Protein AF-A0A7J4NMM5-F1 (afdb_monomer_lite)

Secondary structure (DSSP, 8-state):
---TT--PPP---S-BTTB---GGG-SPP----STT-----------GGGS---TT--S--GGG-----

pLDDT: mean 79.5, std 10.96, range [37.38, 91.69]

Radius of gyration: 20.86 Å; chains: 1; bounding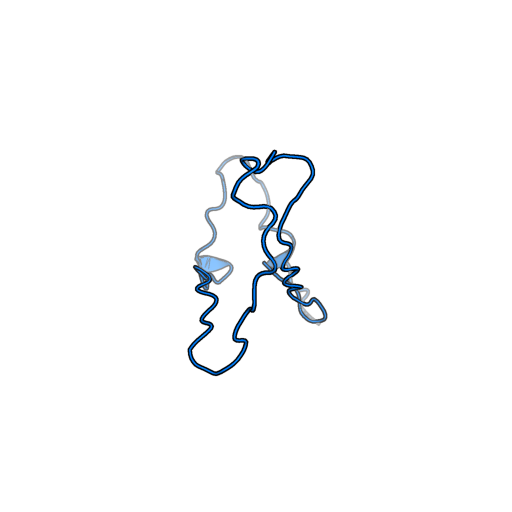 box: 43×29×46 Å

Structure (mmCIF, N/CA/C/O backbone):
data_AF-A0A7J4NMM5-F1
#
_entry.id   AF-A0A7J4NMM5-F1
#
loop_
_atom_site.group_PDB
_atom_site.id
_atom_site.type_symbol
_atom_site.label_atom_id
_atom_site.label_alt_id
_atom_site.label_comp_id
_atom_site.label_asym_id
_atom_site.label_entity_id
_atom_site.label_seq_id
_atom_site.pdbx_PDB_ins_code
_atom_site.Cartn_x
_atom_site.Cartn_y
_atom_site.Cartn_z
_atom_site.occupancy
_atom_site.B_iso_or_equiv
_atom_site.auth_seq_id
_atom_site.auth_comp_id
_atom_site.auth_asym_id
_atom_site.auth_atom_id
_atom_site.pdbx_PDB_model_num
ATOM 1 N N . MET A 1 1 ? 6.974 5.253 -7.809 1.00 72.44 1 MET A N 1
ATOM 2 C CA . MET A 1 1 ? 6.936 3.772 -7.826 1.00 72.44 1 MET A CA 1
ATOM 3 C C . MET A 1 1 ? 7.296 3.258 -6.448 1.00 72.44 1 MET A C 1
ATOM 5 O O . MET A 1 1 ? 8.050 3.944 -5.775 1.00 72.44 1 MET A O 1
ATOM 9 N N . ILE A 1 2 ? 6.755 2.108 -6.046 1.00 78.44 2 ILE A N 1
ATOM 10 C CA . ILE A 1 2 ? 7.194 1.375 -4.851 1.00 78.44 2 ILE A CA 1
ATOM 11 C C . ILE A 1 2 ? 8.157 0.285 -5.356 1.00 78.44 2 ILE A C 1
ATOM 13 O O . ILE A 1 2 ? 7.699 -0.584 -6.102 1.00 78.44 2 ILE A O 1
ATOM 17 N N . PRO A 1 3 ? 9.470 0.387 -5.086 1.00 79.50 3 PRO A N 1
ATOM 18 C CA . PRO A 1 3 ? 10.474 -0.590 -5.505 1.00 79.50 3 PRO A CA 1
ATOM 19 C C . PRO A 1 3 ? 10.233 -2.002 -4.964 1.00 79.50 3 PRO A C 1
ATOM 21 O O . PRO A 1 3 ? 9.517 -2.211 -3.984 1.00 79.50 3 PRO A O 1
ATOM 24 N N . ALA A 1 4 ? 10.888 -2.985 -5.583 1.00 80.50 4 ALA A N 1
ATOM 25 C CA . ALA A 1 4 ? 10.954 -4.327 -5.022 1.00 80.50 4 ALA A CA 1
ATOM 26 C C . ALA A 1 4 ? 11.674 -4.295 -3.662 1.00 80.50 4 ALA A C 1
ATOM 28 O O . ALA A 1 4 ? 12.729 -3.680 -3.531 1.00 80.50 4 ALA A O 1
ATOM 29 N N . GLY A 1 5 ? 11.106 -4.977 -2.668 1.00 87.44 5 GLY A N 1
ATOM 30 C CA . GLY A 1 5 ? 11.624 -4.987 -1.295 1.00 87.44 5 GLY A CA 1
ATOM 31 C C . GLY A 1 5 ? 10.972 -3.962 -0.364 1.00 87.44 5 GLY A C 1
ATOM 32 O O . GLY A 1 5 ? 11.112 -4.099 0.850 1.00 87.44 5 GLY A O 1
ATOM 33 N N . ASP A 1 6 ? 10.199 -3.016 -0.900 1.00 87.81 6 ASP A N 1
ATOM 34 C CA . ASP A 1 6 ? 9.441 -2.054 -0.101 1.00 87.81 6 ASP A CA 1
ATOM 35 C C . ASP A 1 6 ? 8.043 -2.582 0.259 1.00 87.81 6 ASP A C 1
ATOM 37 O O . ASP A 1 6 ? 7.490 -3.477 -0.389 1.00 87.81 6 ASP A O 1
ATOM 41 N N . ALA A 1 7 ? 7.450 -2.004 1.307 1.00 88.75 7 ALA A N 1
ATOM 42 C CA . ALA A 1 7 ? 6.136 -2.382 1.816 1.00 88.75 7 ALA A CA 1
ATOM 43 C C . ALA A 1 7 ? 5.254 -1.159 2.095 1.00 88.75 7 ALA A C 1
ATOM 45 O O . ALA A 1 7 ? 5.736 -0.068 2.395 1.00 88.75 7 ALA A O 1
ATOM 46 N N . ILE A 1 8 ? 3.937 -1.367 2.041 1.00 88.75 8 ILE A N 1
ATOM 47 C CA . ILE A 1 8 ? 2.940 -0.372 2.446 1.00 88.75 8 ILE A CA 1
ATOM 48 C C . ILE A 1 8 ? 2.532 -0.670 3.888 1.00 88.75 8 ILE A C 1
ATOM 50 O O . ILE A 1 8 ? 2.017 -1.750 4.177 1.00 88.75 8 ILE A O 1
ATOM 54 N N . GLN A 1 9 ? 2.733 0.295 4.786 1.00 91.56 9 GLN A N 1
ATOM 55 C CA . GLN A 1 9 ? 2.271 0.215 6.169 1.00 91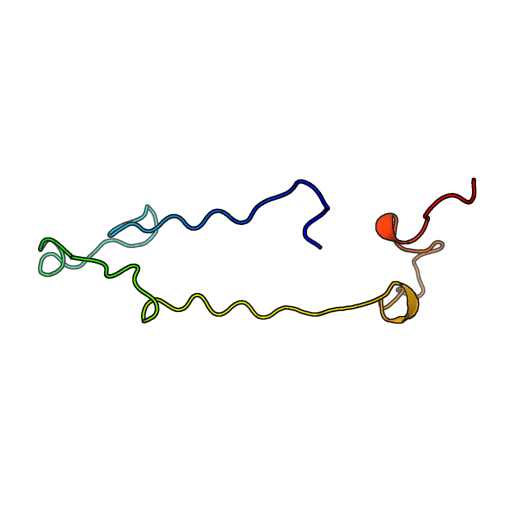.56 9 GLN A CA 1
ATOM 56 C C . GLN A 1 9 ? 1.001 1.051 6.350 1.00 91.56 9 GLN A C 1
ATOM 58 O O . GLN A 1 9 ? 1.016 2.265 6.156 1.00 91.56 9 GLN A O 1
ATOM 63 N N . LEU A 1 10 ? -0.090 0.404 6.764 1.00 87.88 10 LEU A N 1
ATOM 64 C CA . LEU A 1 10 ? -1.319 1.079 7.175 1.00 87.88 10 LEU A CA 1
ATOM 65 C C . LEU A 1 10 ? -1.341 1.206 8.704 1.00 87.88 10 LEU A C 1
ATOM 67 O O . LEU A 1 10 ? -1.340 0.199 9.409 1.00 87.88 10 LEU A O 1
ATOM 71 N N . ILE A 1 11 ? -1.374 2.440 9.213 1.00 88.38 11 ILE A N 1
ATOM 72 C CA . ILE A 1 11 ? -1.505 2.739 10.645 1.00 88.38 11 ILE A CA 1
ATOM 73 C C . ILE A 1 11 ? -2.891 3.345 10.874 1.00 88.38 11 ILE A C 1
ATOM 75 O O . ILE A 1 11 ? -3.211 4.387 10.309 1.00 88.38 11 ILE A O 1
ATOM 79 N N . ILE A 1 12 ? -3.711 2.689 11.698 1.00 85.38 12 ILE A N 1
ATOM 80 C CA . ILE A 1 12 ? -5.073 3.129 12.021 1.00 85.38 12 ILE A CA 1
ATOM 81 C C . ILE A 1 12 ? -5.076 3.668 13.451 1.00 85.38 12 ILE A C 1
ATOM 83 O O . ILE A 1 12 ? -4.796 2.925 14.391 1.00 85.38 12 ILE A O 1
ATOM 87 N N . THR A 1 13 ? -5.401 4.950 13.622 1.00 83.19 13 THR A N 1
ATOM 88 C CA . THR A 1 13 ? -5.528 5.591 14.939 1.00 83.19 13 THR A CA 1
ATOM 89 C C . THR A 1 13 ? -6.825 6.385 15.035 1.00 83.19 13 THR A C 1
ATOM 91 O O . THR A 1 13 ? -7.343 6.886 14.040 1.00 83.19 13 THR A O 1
ATOM 94 N N . GLN A 1 14 ? -7.367 6.497 16.249 1.00 76.19 14 GLN A N 1
ATOM 95 C CA . GLN A 1 14 ? -8.578 7.282 16.509 1.00 76.19 14 GLN A CA 1
ATOM 96 C C . GLN A 1 14 ? -8.327 8.789 16.387 1.00 76.19 14 GLN A C 1
ATOM 98 O O . GLN A 1 14 ? -9.201 9.546 15.972 1.00 76.19 14 GLN A O 1
ATOM 103 N N . THR A 1 15 ? -7.135 9.221 16.782 1.00 73.75 15 THR A N 1
ATOM 104 C CA . THR A 1 15 ? -6.714 10.617 16.796 1.00 73.75 15 THR A CA 1
ATOM 105 C C . THR A 1 15 ? -5.303 10.703 16.224 1.00 73.75 15 THR A C 1
ATOM 107 O O . THR A 1 15 ? -4.532 9.739 16.279 1.00 73.75 15 THR A O 1
ATOM 110 N N . ASN A 1 16 ? -4.970 11.847 15.643 1.00 66.12 16 ASN A N 1
ATOM 111 C CA . ASN A 1 16 ? -3.619 12.191 15.206 1.00 66.12 16 ASN A CA 1
ATOM 112 C C . ASN A 1 16 ? -3.337 13.635 15.660 1.00 66.12 16 ASN A C 1
ATOM 114 O O . ASN A 1 16 ? -4.208 14.273 16.251 1.00 66.12 16 ASN A O 1
ATOM 118 N N . GLU A 1 17 ? -2.147 14.157 15.392 1.00 62.97 17 GLU A N 1
ATOM 119 C CA . GLU A 1 17 ? -1.743 15.520 15.754 1.00 62.97 17 GLU A CA 1
ATOM 120 C C . GLU A 1 17 ? -2.585 16.593 15.037 1.00 62.97 17 GLU A C 1
ATOM 122 O O . GLU A 1 17 ? -2.772 17.680 15.573 1.00 62.97 17 GLU A O 1
ATOM 127 N N . ASP A 1 18 ? -3.144 16.277 13.862 1.00 65.50 18 ASP A N 1
ATOM 128 C CA . ASP A 1 18 ? -3.829 17.248 12.991 1.00 65.50 18 ASP A CA 1
ATOM 129 C C . ASP A 1 18 ? -5.370 17.191 13.069 1.00 65.50 18 ASP A C 1
ATOM 131 O O . ASP A 1 18 ? -6.079 17.871 12.328 1.00 65.50 18 ASP A O 1
ATOM 135 N N . TYR A 1 19 ? -5.924 16.370 13.971 1.00 63.94 19 TYR A N 1
ATOM 136 C CA . TYR A 1 19 ? -7.371 16.310 14.192 1.00 63.94 19 TYR A CA 1
ATOM 137 C C . TYR A 1 19 ? -7.702 16.243 15.683 1.00 63.94 19 TYR A C 1
ATOM 139 O O . TYR A 1 19 ? -7.520 15.210 16.329 1.00 63.94 19 TYR A O 1
ATOM 147 N N . ILE A 1 20 ? -8.228 17.345 16.226 1.00 68.75 20 ILE A N 1
ATOM 148 C CA . ILE A 1 20 ? -8.783 17.396 17.584 1.00 68.75 20 ILE A CA 1
ATOM 149 C C . ILE A 1 20 ? -10.207 16.829 17.522 1.00 68.75 20 ILE A C 1
ATOM 151 O O . ILE A 1 20 ? -11.080 17.452 16.908 1.00 68.75 20 ILE A O 1
ATOM 155 N N . PRO A 1 21 ? -10.488 15.671 18.142 1.00 64.44 21 PRO A N 1
ATOM 156 C CA . PRO A 1 21 ? -11.826 15.106 18.119 1.00 64.44 21 PRO A CA 1
ATOM 157 C C . PRO A 1 21 ? -12.786 15.983 18.915 1.00 64.44 21 PRO A C 1
ATOM 159 O O . PRO A 1 21 ? -12.422 16.591 19.924 1.00 64.44 21 PRO A O 1
ATOM 162 N N . SER A 1 22 ? -14.055 15.980 18.515 1.00 65.62 22 SER A N 1
ATOM 163 C CA . SER A 1 22 ? -15.103 16.517 19.379 1.00 65.62 22 SER A CA 1
ATOM 164 C C . SER A 1 22 ? -15.173 15.707 20.692 1.00 65.62 22 SER A C 1
ATOM 166 O O . SER A 1 22 ? -14.942 14.496 20.670 1.00 65.62 22 SER A O 1
ATOM 168 N N . PRO A 1 23 ? -15.526 16.315 21.842 1.00 67.00 23 PRO A N 1
ATOM 169 C CA . PRO A 1 23 ? -15.556 15.623 23.138 1.00 67.00 23 PRO A CA 1
ATOM 170 C C . PRO A 1 23 ? -16.434 14.361 23.157 1.00 67.00 23 PRO A C 1
ATOM 172 O O . PRO A 1 23 ? -16.142 13.413 23.884 1.00 67.00 23 PRO A O 1
ATOM 175 N N . ILE A 1 24 ? -17.478 14.321 22.320 1.00 64.06 24 ILE A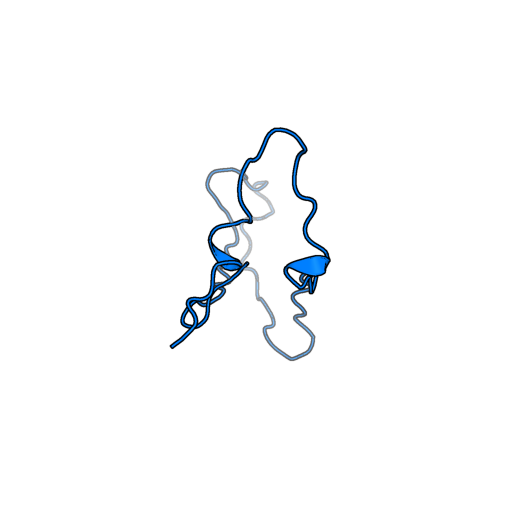 N 1
ATOM 176 C CA . ILE A 1 24 ? -18.393 13.177 22.178 1.00 64.06 24 ILE A CA 1
ATOM 177 C C . ILE A 1 24 ? -17.773 11.995 21.403 1.00 64.06 24 ILE A C 1
ATOM 179 O O . ILE A 1 24 ? -18.296 10.885 21.436 1.00 64.06 24 ILE A O 1
ATOM 183 N N . SER A 1 25 ? -16.635 12.222 20.741 1.00 62.75 25 SER A N 1
ATOM 184 C CA . SER A 1 25 ? -15.890 11.251 19.934 1.00 62.75 25 SER A CA 1
ATOM 185 C C . SER A 1 25 ? -14.786 10.519 20.715 1.00 62.75 25 SER A C 1
ATOM 187 O O . SER A 1 25 ? -13.976 9.819 20.113 1.00 62.75 25 SER A O 1
ATOM 189 N N . THR A 1 26 ? -14.748 10.671 22.044 1.00 70.62 26 THR A N 1
ATOM 190 C CA . THR A 1 26 ? -13.806 9.987 22.958 1.00 70.62 26 THR A CA 1
ATOM 191 C C . THR A 1 26 ? -14.262 8.583 23.366 1.00 70.62 26 THR A C 1
ATOM 193 O O . THR A 1 26 ? -13.636 7.928 24.199 1.00 70.62 26 THR A O 1
ATOM 196 N N . THR A 1 27 ? -15.366 8.102 22.795 1.00 76.12 27 THR A N 1
ATOM 197 C CA . THR A 1 27 ? -15.862 6.746 23.025 1.00 76.12 27 THR A CA 1
ATOM 198 C C . THR A 1 27 ? -14.937 5.708 22.379 1.00 76.12 27 THR A C 1
ATOM 200 O O . THR A 1 27 ? -14.291 5.997 21.368 1.00 76.12 27 THR A O 1
ATOM 203 N N . PRO A 1 28 ? -14.832 4.496 22.952 1.00 79.00 28 PRO A N 1
ATOM 204 C CA . PRO A 1 28 ? -14.027 3.437 22.360 1.00 79.00 28 PRO A CA 1
ATOM 205 C C . PRO A 1 28 ? -14.600 3.036 20.998 1.00 79.00 28 PRO A C 1
ATOM 207 O O . PRO A 1 28 ? -15.791 2.749 20.874 1.00 79.00 28 PRO A O 1
ATOM 210 N N . ILE A 1 29 ? -13.735 2.993 19.987 1.00 78.81 29 ILE A N 1
ATOM 211 C CA . ILE A 1 29 ? -14.065 2.513 18.643 1.00 78.81 29 ILE A CA 1
ATOM 212 C C . ILE A 1 29 ? -13.563 1.083 18.447 1.00 78.81 29 ILE A C 1
ATOM 214 O O . ILE A 1 29 ? -12.484 0.716 18.909 1.00 78.81 29 ILE A O 1
ATOM 218 N N . SER A 1 30 ? -14.354 0.277 17.743 1.00 86.38 30 SER A N 1
ATOM 219 C CA . SER A 1 30 ? -13.968 -1.055 17.279 1.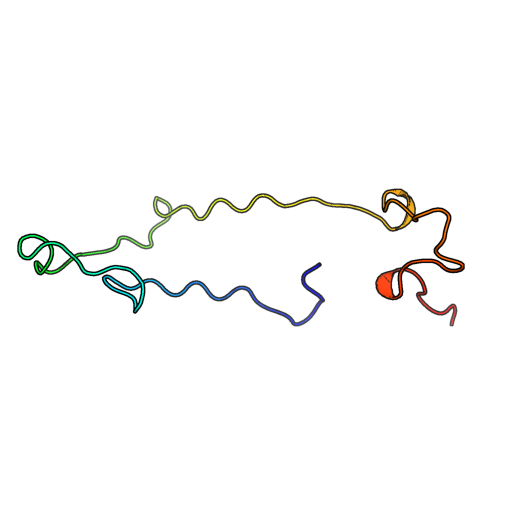00 86.38 30 SER A CA 1
ATOM 220 C C . SER A 1 30 ? -13.808 -1.008 15.765 1.00 86.38 30 SER A C 1
ATOM 222 O O . SER A 1 30 ? -14.662 -0.451 15.075 1.00 86.38 30 SER A O 1
ATOM 224 N N . VAL A 1 31 ? -12.703 -1.552 15.260 1.00 85.31 31 VAL A N 1
ATOM 225 C CA . VAL A 1 31 ? -12.410 -1.615 13.826 1.00 85.31 31 VAL A CA 1
ATOM 226 C C . VAL A 1 31 ? -12.466 -3.074 13.403 1.00 85.31 31 VAL A C 1
ATOM 228 O O . VAL A 1 31 ? -11.738 -3.903 13.947 1.00 85.31 31 VAL A O 1
ATOM 231 N N . ASP A 1 32 ? -13.328 -3.379 12.436 1.00 89.06 32 ASP A N 1
ATOM 232 C CA . ASP A 1 32 ? -13.319 -4.671 11.760 1.00 89.06 32 ASP A CA 1
ATOM 233 C C . ASP A 1 32 ? -12.228 -4.667 10.676 1.00 89.06 32 ASP A C 1
ATOM 235 O O . ASP A 1 32 ? -12.167 -3.760 9.842 1.00 89.06 32 ASP A O 1
ATOM 239 N N . LEU A 1 33 ? -11.349 -5.669 10.719 1.00 89.81 33 LEU A N 1
ATOM 240 C CA . LEU A 1 33 ? -10.261 -5.897 9.759 1.00 89.81 33 LEU A CA 1
ATOM 241 C C . LEU A 1 33 ? -10.514 -7.146 8.897 1.00 89.81 33 LEU A C 1
ATOM 243 O O . LEU A 1 33 ? -9.588 -7.682 8.291 1.00 89.81 33 LEU A O 1
ATOM 247 N N . SER A 1 34 ? -11.755 -7.638 8.876 1.00 91.69 34 SER A N 1
ATOM 248 C CA . SER A 1 34 ? -12.196 -8.699 7.977 1.00 91.69 34 SER A CA 1
ATOM 249 C C . SER A 1 34 ? -12.220 -8.238 6.512 1.00 91.69 34 SER A C 1
ATOM 251 O O . SER A 1 34 ? -11.881 -7.102 6.181 1.00 91.69 34 SER A O 1
ATOM 253 N N . GLU A 1 35 ? -12.674 -9.114 5.617 1.00 89.00 35 GLU A N 1
ATOM 254 C CA . GLU A 1 35 ? -12.794 -8.864 4.172 1.00 89.00 35 GLU A CA 1
ATOM 255 C C . GLU A 1 35 ? -13.676 -7.652 3.814 1.00 89.00 35 GLU A C 1
ATOM 257 O O . GLU A 1 35 ? -13.590 -7.123 2.708 1.00 89.00 35 GLU A O 1
ATOM 262 N N . ASN A 1 36 ? -14.494 -7.172 4.755 1.00 89.56 36 ASN A N 1
ATOM 263 C CA . ASN A 1 36 ? -15.309 -5.969 4.583 1.00 89.56 36 ASN A CA 1
ATOM 264 C C . ASN A 1 36 ? -14.506 -4.663 4.746 1.00 89.56 36 ASN A C 1
ATOM 266 O O . ASN A 1 36 ? -15.003 -3.584 4.420 1.00 89.56 36 ASN A O 1
ATOM 270 N N . SER A 1 37 ? -13.276 -4.746 5.257 1.00 90.44 37 SER A N 1
ATOM 271 C CA . SER A 1 37 ? -12.375 -3.616 5.476 1.00 90.44 37 SER A CA 1
ATOM 272 C C . SER A 1 37 ? -11.478 -3.422 4.253 1.00 90.44 37 SER A C 1
ATOM 274 O O . SER A 1 37 ? -10.416 -4.029 4.124 1.00 90.44 37 SER A O 1
ATOM 276 N N . VAL A 1 38 ? -11.934 -2.605 3.299 1.00 90.81 38 VAL A N 1
ATOM 277 C CA . VAL A 1 38 ? -11.278 -2.464 1.990 1.00 90.81 38 VAL A CA 1
ATOM 278 C C . VAL A 1 38 ? -10.449 -1.180 1.913 1.00 90.81 38 VAL A C 1
ATOM 280 O O . VAL A 1 38 ? -10.990 -0.075 1.941 1.00 90.81 38 VAL A O 1
ATOM 283 N N . LEU A 1 39 ? -9.132 -1.322 1.730 1.00 89.56 39 LEU A N 1
ATOM 284 C CA . LEU A 1 39 ? -8.234 -0.221 1.370 1.00 89.56 39 LEU A CA 1
ATOM 285 C C . LEU A 1 39 ? -8.161 -0.079 -0.159 1.00 89.56 39 LEU A C 1
ATOM 287 O O . LEU A 1 39 ? -7.484 -0.851 -0.836 1.00 89.56 39 LEU A O 1
ATOM 291 N N . GLY A 1 40 ? -8.844 0.926 -0.708 1.00 90.94 40 GLY A N 1
ATOM 292 C CA . GLY A 1 40 ? -8.763 1.263 -2.130 1.00 90.94 40 GLY A CA 1
ATOM 293 C C . GLY A 1 40 ? -7.559 2.155 -2.438 1.00 90.94 40 GLY A C 1
ATOM 294 O O . GLY A 1 40 ? -7.537 3.316 -2.037 1.00 90.94 40 GLY A O 1
ATOM 295 N N . LEU A 1 41 ? -6.578 1.640 -3.183 1.00 90.12 41 LEU A N 1
ATOM 296 C CA . LEU A 1 41 ? -5.446 2.421 -3.690 1.00 90.12 41 LEU A CA 1
ATOM 297 C C . LEU A 1 41 ? -5.592 2.635 -5.196 1.00 90.12 41 LEU A C 1
ATOM 299 O O . LEU A 1 41 ? -5.765 1.680 -5.951 1.00 90.12 41 LEU A O 1
ATOM 303 N N . SER A 1 42 ? -5.482 3.886 -5.644 1.00 90.94 42 SER A N 1
ATOM 304 C CA . SER A 1 42 ? -5.380 4.188 -7.072 1.00 90.94 42 SER A CA 1
ATOM 305 C C . SER A 1 42 ? -3.962 3.874 -7.536 1.00 90.94 42 SER A C 1
ATOM 307 O O . SER A 1 42 ? -3.022 4.610 -7.231 1.00 90.94 42 SER A O 1
ATOM 309 N N . THR A 1 43 ? -3.792 2.753 -8.231 1.00 86.56 43 THR A N 1
ATOM 310 C CA . THR A 1 43 ? -2.510 2.370 -8.821 1.00 86.56 43 THR A CA 1
ATOM 311 C C . THR A 1 43 ? -2.494 2.732 -10.298 1.00 86.56 43 THR A C 1
ATOM 313 O O . THR A 1 43 ? -3.495 2.641 -11.008 1.00 86.56 43 THR A O 1
ATOM 316 N N . VAL A 1 44 ? -1.331 3.169 -10.774 1.00 85.75 44 VAL A N 1
ATOM 317 C CA . VAL A 1 44 ? -1.104 3.408 -12.195 1.00 85.75 44 VAL A CA 1
ATOM 318 C C . VAL A 1 44 ? 0.074 2.551 -12.612 1.00 85.75 44 VAL A C 1
ATOM 320 O O . VAL A 1 44 ? 1.191 2.754 -12.138 1.00 85.75 44 VAL A O 1
ATOM 323 N N . GLN A 1 45 ? -0.179 1.601 -13.504 1.00 81.81 45 GLN A N 1
ATOM 324 C CA . GLN A 1 45 ? 0.880 0.841 -14.147 1.00 81.81 45 GLN A CA 1
ATOM 325 C C . GLN A 1 45 ? 1.379 1.642 -15.351 1.00 81.81 45 GLN A C 1
ATOM 327 O O . GLN A 1 45 ? 0.600 1.992 -16.239 1.00 81.81 45 GLN A O 1
ATOM 332 N N . ARG A 1 46 ? 2.658 2.018 -15.328 1.00 81.81 46 ARG A N 1
ATOM 333 C CA . ARG A 1 46 ? 3.335 2.729 -16.416 1.00 81.81 46 ARG A CA 1
ATOM 334 C C . ARG A 1 46 ? 4.665 2.057 -16.676 1.00 81.81 46 ARG A C 1
ATOM 336 O O . ARG A 1 46 ? 5.443 1.887 -15.740 1.00 81.81 46 ARG A O 1
ATOM 343 N N . ASP A 1 47 ? 4.923 1.770 -17.940 1.00 81.69 47 ASP A N 1
ATOM 344 C CA . ASP A 1 47 ? 6.253 1.403 -18.404 1.00 81.69 47 ASP A CA 1
ATOM 345 C C . ASP A 1 47 ? 7.053 2.668 -18.730 1.00 81.69 47 ASP A C 1
ATOM 347 O O . ASP A 1 47 ? 6.487 3.752 -18.911 1.00 81.69 47 ASP A O 1
ATOM 351 N N . CYS A 1 48 ? 8.373 2.539 -18.857 1.00 82.50 48 CYS A N 1
ATOM 352 C CA . CYS A 1 48 ? 9.260 3.654 -19.203 1.00 82.50 48 CYS A CA 1
ATOM 353 C C . CYS A 1 48 ? 8.871 4.359 -20.512 1.00 82.50 48 CYS A C 1
ATOM 355 O O . CYS A 1 48 ? 8.974 5.577 -20.606 1.00 82.50 48 CYS A O 1
ATOM 357 N N . ASN A 1 49 ? 8.287 3.625 -21.464 1.00 81.25 49 ASN A N 1
ATOM 358 C CA . ASN A 1 49 ? 7.758 4.171 -22.720 1.00 81.25 49 ASN A CA 1
ATOM 359 C C . ASN A 1 49 ? 6.519 5.071 -22.540 1.00 81.25 49 ASN A C 1
ATOM 361 O O . ASN A 1 49 ? 6.132 5.787 -23.461 1.00 81.25 49 ASN A O 1
ATOM 365 N N . ASN A 1 50 ? 5.841 5.004 -21.390 1.00 81.00 50 ASN A N 1
ATOM 366 C CA . ASN A 1 50 ? 4.635 5.783 -21.091 1.00 81.00 50 ASN A CA 1
ATOM 367 C C . ASN A 1 50 ? 4.887 6.916 -20.092 1.00 81.00 50 ASN A C 1
ATOM 369 O O . ASN A 1 50 ? 3.943 7.623 -19.715 1.00 81.00 50 ASN A O 1
ATOM 373 N N . LEU A 1 51 ? 6.128 7.066 -19.624 1.00 82.12 51 LEU A N 1
ATOM 374 C CA . LEU A 1 51 ? 6.521 8.188 -18.792 1.00 82.12 51 LEU A CA 1
ATOM 375 C C . LEU A 1 51 ? 6.713 9.415 -19.681 1.00 82.12 51 LEU A C 1
ATOM 377 O O . LEU A 1 51 ? 7.324 9.359 -20.745 1.00 82.12 51 LEU A O 1
ATOM 381 N N . PHE A 1 52 ? 6.153 10.538 -19.251 1.00 84.88 52 PHE A N 1
ATOM 382 C CA . PHE A 1 52 ? 6.349 11.800 -19.947 1.00 84.88 52 PHE A CA 1
ATOM 383 C C . PHE A 1 52 ? 7.780 12.276 -19.710 1.00 84.88 52 PHE A C 1
ATOM 385 O O . PHE A 1 52 ? 8.105 12.620 -18.580 1.00 84.88 52 PHE A O 1
ATOM 392 N N . LEU A 1 53 ? 8.612 12.322 -20.752 1.00 85.62 53 LEU A N 1
ATOM 393 C CA . LEU A 1 53 ? 9.934 12.935 -20.672 1.00 85.62 53 LEU A CA 1
ATOM 394 C C . LEU A 1 53 ? 9.813 14.440 -20.966 1.00 85.62 53 LEU A C 1
ATOM 396 O O . LEU A 1 53 ? 9.444 14.814 -22.085 1.00 85.62 53 LEU A O 1
ATOM 400 N N . PRO A 1 54 ? 10.096 15.330 -19.998 1.00 87.75 54 PRO A N 1
ATOM 401 C CA . PRO A 1 54 ? 10.070 16.762 -20.258 1.00 87.75 54 PRO A CA 1
ATOM 402 C C . PRO A 1 54 ? 11.124 17.130 -21.315 1.00 87.75 54 PRO A C 1
ATOM 404 O O . PRO A 1 54 ? 12.248 16.643 -21.229 1.00 87.75 54 PRO A O 1
ATOM 407 N N . PRO A 1 55 ? 10.841 18.055 -22.252 1.00 84.62 55 PRO A N 1
ATOM 408 C CA . PRO A 1 55 ? 11.759 18.393 -23.350 1.00 84.62 55 PRO A CA 1
ATOM 409 C C . PRO A 1 55 ? 13.089 19.017 -22.897 1.00 84.62 55 PRO A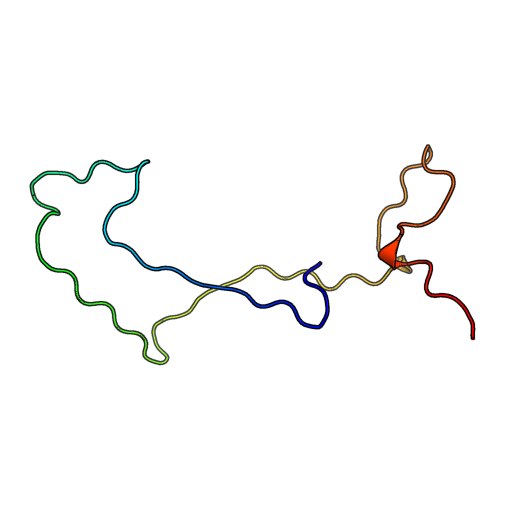 C 1
ATOM 411 O O . PRO A 1 55 ? 14.023 19.119 -23.684 1.00 84.62 55 PRO A O 1
ATOM 414 N N . MET A 1 56 ? 13.181 19.456 -21.639 1.00 89.12 56 MET A N 1
ATOM 415 C CA . MET A 1 56 ? 14.411 19.991 -21.045 1.00 89.12 56 MET A CA 1
ATOM 416 C C . MET A 1 56 ? 15.266 18.910 -20.369 1.00 89.12 56 MET A C 1
ATOM 418 O O . MET A 1 56 ? 16.371 19.207 -19.924 1.00 89.12 56 MET A O 1
ATOM 422 N N . MET A 1 57 ? 14.753 17.682 -20.242 1.00 86.88 57 MET A N 1
ATOM 423 C CA . MET A 1 57 ? 15.456 16.573 -19.613 1.00 86.88 57 MET A CA 1
ATOM 424 C C . MET A 1 57 ? 16.304 15.849 -20.673 1.00 86.88 57 MET A C 1
ATOM 426 O O . MET A 1 57 ? 15.747 15.348 -21.647 1.00 86.88 57 MET A O 1
ATOM 430 N N . PRO A 1 58 ? 17.639 15.807 -20.524 1.00 80.38 58 PRO A N 1
ATOM 431 C CA . PRO A 1 58 ? 18.528 15.266 -21.553 1.00 80.38 58 PRO A CA 1
ATOM 432 C C . PRO A 1 58 ? 18.590 13.731 -21.594 1.00 80.38 58 PRO A C 1
ATOM 434 O O . PRO A 1 58 ? 19.095 13.182 -22.569 1.00 80.38 58 PRO A O 1
ATOM 437 N N . PHE A 1 59 ? 18.111 13.047 -20.551 1.00 82.81 59 PHE A N 1
ATOM 438 C CA . PHE A 1 59 ? 18.195 11.594 -20.392 1.00 82.81 59 PHE A CA 1
ATOM 439 C C . PHE A 1 59 ? 16.907 11.044 -19.789 1.00 82.81 59 PHE A C 1
ATOM 441 O O . PHE A 1 59 ? 16.187 11.780 -19.115 1.00 82.81 59 PHE A O 1
ATOM 448 N N . ASP A 1 60 ? 16.656 9.754 -19.998 1.00 84.19 60 ASP A N 1
ATOM 449 C CA . ASP A 1 60 ? 15.525 9.058 -19.395 1.00 84.19 60 ASP A CA 1
ATOM 450 C C . ASP A 1 60 ? 15.571 9.090 -17.864 1.00 84.19 60 ASP A C 1
ATOM 452 O O . ASP A 1 60 ? 16.603 9.338 -17.233 1.00 84.19 60 ASP A O 1
ATOM 456 N N . TYR A 1 61 ? 14.416 8.835 -17.251 1.00 83.69 61 TYR A N 1
ATOM 457 C CA . TYR A 1 61 ? 14.326 8.758 -15.802 1.00 83.69 61 TYR A CA 1
ATOM 458 C C . TYR A 1 61 ? 15.278 7.682 -15.239 1.00 83.69 61 TYR A C 1
ATOM 460 O O . TYR A 1 61 ? 15.381 6.613 -15.837 1.00 83.69 61 TYR A O 1
ATOM 468 N N . PRO A 1 62 ? 15.904 7.889 -14.061 1.00 80.81 62 PRO A N 1
ATOM 469 C CA . PRO A 1 62 ? 16.904 6.966 -13.504 1.00 80.81 62 PRO A CA 1
ATOM 470 C C . PRO A 1 62 ? 16.438 5.509 -13.388 1.00 80.81 62 PRO A C 1
ATOM 472 O O . PRO A 1 62 ? 17.217 4.583 -13.595 1.00 80.81 62 PRO A O 1
ATOM 475 N N . GLN A 1 63 ? 15.151 5.307 -13.105 1.00 77.50 63 GLN A N 1
ATOM 476 C CA . GLN A 1 63 ? 14.507 3.990 -13.045 1.00 77.50 63 GLN A CA 1
ATOM 477 C C . GLN A 1 63 ? 14.368 3.264 -14.399 1.00 77.50 63 GLN A C 1
ATOM 479 O O . GLN A 1 63 ? 13.932 2.121 -14.428 1.00 77.50 63 GLN A O 1
ATOM 484 N N . CYS A 1 64 ? 14.637 3.945 -15.514 1.00 80.38 64 CYS A N 1
ATOM 485 C CA . CYS A 1 64 ? 14.481 3.443 -16.881 1.00 80.38 64 CYS A CA 1
ATOM 486 C C . CYS A 1 64 ? 15.820 3.127 -17.551 1.00 80.38 64 CYS A C 1
ATOM 488 O O . CYS A 1 64 ? 15.851 2.566 -18.641 1.00 80.38 64 CYS A O 1
ATOM 490 N N . THR A 1 65 ? 16.921 3.460 -16.884 1.00 75.62 65 THR A N 1
ATOM 491 C CA . THR A 1 65 ? 18.304 3.215 -17.308 1.00 75.62 65 THR A CA 1
ATOM 492 C C . THR A 1 65 ? 18.829 1.864 -16.803 1.00 75.62 65 THR A C 1
ATOM 494 O O . THR A 1 65 ? 19.959 1.775 -16.328 1.00 75.62 65 THR A O 1
ATOM 497 N N . GLU A 1 66 ? 18.015 0.806 -16.876 1.00 65.56 66 GLU A N 1
ATOM 498 C CA . GLU A 1 66 ? 18.466 -0.559 -16.568 1.00 65.56 66 GLU A CA 1
ATOM 499 C C . GLU A 1 66 ? 19.566 -0.969 -17.566 1.00 65.56 66 GLU A C 1
ATOM 501 O O . GLU A 1 66 ? 19.345 -1.206 -18.754 1.00 65.56 66 GLU A O 1
ATOM 506 N N . ILE A 1 67 ? 20.778 -0.949 -17.025 1.00 56.62 67 ILE A N 1
ATOM 507 C CA . ILE A 1 67 ? 22.063 -1.437 -17.515 1.00 56.62 67 ILE A CA 1
ATOM 508 C C . ILE A 1 67 ? 21.900 -2.787 -18.225 1.00 56.62 67 ILE A C 1
ATOM 510 O O . ILE A 1 67 ? 21.524 -3.781 -17.612 1.00 56.62 67 ILE A O 1
ATOM 514 N N . THR A 1 68 ? 22.230 -2.824 -19.516 1.00 47.59 68 THR A N 1
ATOM 515 C CA . THR A 1 68 ? 22.603 -4.061 -20.209 1.00 47.59 68 THR A CA 1
ATOM 516 C C . THR A 1 68 ? 23.752 -4.726 -19.454 1.00 47.59 68 THR A C 1
ATOM 518 O O . THR A 1 68 ? 24.820 -4.116 -19.344 1.00 47.59 68 THR A O 1
ATOM 521 N N . GLU A 1 69 ? 23.535 -5.945 -18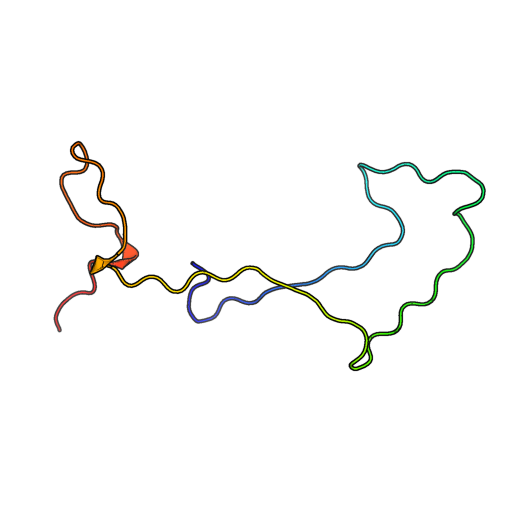.964 1.00 37.38 69 GLU A N 1
ATOM 522 C CA . GLU A 1 69 ? 24.619 -6.898 -18.696 1.00 37.38 69 GLU A CA 1
ATOM 523 C C . GLU A 1 69 ? 25.010 -7.615 -19.997 1.00 37.38 69 GLU A C 1
ATOM 525 O O . GLU A 1 69 ? 24.090 -8.010 -20.755 1.00 37.38 69 GLU A O 1
#

Foldseek 3Di:
DQDPPDDDDDDDDLDDPPDDDDPVSPDDDDDDPPPVDDDDDDDDDDDQVRDDDDPPHPDGDPVNPPDDD

Sequence (69 aa):
MIPAGDAIQLIITQTNEDYIPSPISTTPISVDLSENSVLGLSTVQRDCNNLFLPPMMPFDYPQCTEITE